Protein AF-A0A4U6C172-F1 (afdb_monomer_lite)

Secondary structure (DSSP, 8-state):
-HHHHHHHHHHHHHHHHHHHHHHHHHHHHHSTTTTSTTSHHHHHHSTTSHHHHHHHHHHHT-HHHHHHHHHHHHHSTTSHHHHHHTT--SSHHHHHHHHHHHHHHHHSTTTSHHHHHHS--S-S--

pLDDT: mean 78.16, std 17.22, range [37.31, 95.69]

Foldseek 3Di:
DVVVQLVVLLVVLVVLVVVLVVVVVVLCVVANQQLPLLELSVLPRHCLHLSNLCSVCSNVVNNVRSVVSNVCQDPNCSHNVNSVVVVRYRNCVVVCCVVVVVVCCQPPPDHHPVNVVPVDPDDDPD

Structure (mmCIF, N/CA/C/O backbone):
data_AF-A0A4U6C172-F1
#
_entry.id   AF-A0A4U6C172-F1
#
loop_
_atom_site.group_PDB
_atom_site.id
_atom_site.type_symbol
_atom_site.label_atom_id
_atom_site.label_alt_id
_atom_site.label_comp_id
_atom_site.label_asym_id
_atom_site.label_entity_id
_atom_site.label_seq_id
_atom_site.pdbx_PDB_ins_code
_atom_site.Cartn_x
_atom_site.Cartn_y
_atom_site.Cartn_z
_atom_site.occupancy
_atom_site.B_iso_or_equiv
_atom_site.auth_seq_id
_atom_site.auth_comp_id
_atom_site.auth_asym_id
_atom_site.auth_atom_id
_atom_site.pdbx_PDB_model_num
ATOM 1 N N . MET A 1 1 ? -17.438 -1.413 26.236 1.00 54.72 1 MET A N 1
ATOM 2 C CA . MET A 1 1 ? -16.065 -1.917 25.997 1.00 54.72 1 MET A CA 1
ATOM 3 C C . MET A 1 1 ? -15.578 -1.748 24.553 1.00 54.72 1 MET A C 1
ATOM 5 O O . MET A 1 1 ? -14.382 -1.848 24.342 1.00 54.72 1 MET A O 1
ATOM 9 N N . LEU A 1 2 ? -16.439 -1.411 23.581 1.00 61.12 2 LEU A N 1
ATOM 10 C CA . LEU A 1 2 ? -16.032 -1.243 22.175 1.00 61.12 2 LEU A CA 1
ATOM 11 C C . LEU A 1 2 ? -15.198 0.026 21.904 1.00 61.12 2 LEU A C 1
ATOM 13 O O . LEU A 1 2 ? -14.254 -0.038 21.132 1.00 61.12 2 LEU A O 1
ATOM 17 N N . GLY A 1 3 ? -15.453 1.139 22.604 1.00 66.56 3 GLY A N 1
ATOM 18 C CA . GLY A 1 3 ? -14.707 2.392 22.387 1.00 66.56 3 GLY A CA 1
ATOM 19 C C . GLY A 1 3 ? -13.215 2.338 22.753 1.00 66.56 3 GLY A C 1
ATOM 20 O O . GLY A 1 3 ? -12.417 3.052 22.159 1.00 66.56 3 GLY A O 1
ATOM 21 N N . GLY A 1 4 ? -12.820 1.463 23.687 1.00 75.75 4 GLY A N 1
ATOM 22 C CA . GLY A 1 4 ? -11.404 1.257 24.023 1.00 75.75 4 GLY A CA 1
ATOM 23 C C . GLY A 1 4 ? -10.648 0.481 22.942 1.00 75.75 4 GLY A C 1
ATOM 24 O O . GLY A 1 4 ? -9.484 0.766 22.685 1.00 75.75 4 GLY A O 1
ATOM 25 N N . LEU A 1 5 ? -11.327 -0.455 22.271 1.00 76.31 5 LEU A N 1
ATOM 26 C CA . LEU A 1 5 ? -10.751 -1.211 21.162 1.00 76.31 5 LEU A CA 1
ATOM 27 C C . LEU A 1 5 ? -10.601 -0.328 19.919 1.00 76.31 5 LEU A C 1
ATOM 29 O O . LEU A 1 5 ? -9.533 -0.315 19.326 1.00 76.31 5 LEU A O 1
ATOM 33 N N . THR A 1 6 ? -11.610 0.476 19.574 1.00 75.56 6 THR A N 1
ATOM 34 C CA . THR A 1 6 ? -11.518 1.422 18.447 1.00 75.56 6 THR A CA 1
ATOM 35 C C . THR A 1 6 ? -10.401 2.451 18.656 1.00 75.56 6 THR A C 1
ATOM 37 O O . THR A 1 6 ? -9.650 2.738 17.730 1.00 75.56 6 THR A O 1
ATOM 40 N N . GLY A 1 7 ? -10.229 2.953 19.886 1.00 78.50 7 GLY A N 1
ATOM 41 C CA . GLY A 1 7 ? -9.119 3.851 20.223 1.00 78.50 7 GLY A CA 1
ATOM 42 C C . GLY A 1 7 ? -7.742 3.185 20.124 1.00 78.50 7 GLY A C 1
ATOM 43 O O . GLY A 1 7 ? -6.796 3.807 19.648 1.00 78.50 7 GLY A O 1
ATOM 44 N N . LEU A 1 8 ? -7.628 1.913 20.523 1.00 83.69 8 LEU A N 1
ATOM 45 C CA . LEU A 1 8 ? -6.389 1.146 20.377 1.00 83.69 8 LEU A CA 1
ATOM 46 C C . LEU A 1 8 ? -6.047 0.894 18.901 1.00 83.69 8 LEU A C 1
ATOM 48 O O . LEU A 1 8 ? -4.901 1.098 18.513 1.00 83.69 8 LEU A O 1
ATOM 52 N N . LEU A 1 9 ? -7.023 0.489 18.082 1.00 84.69 9 LEU A N 1
ATOM 53 C CA . LEU A 1 9 ? -6.812 0.223 16.654 1.00 84.69 9 LEU A CA 1
ATOM 54 C C . LEU A 1 9 ? -6.436 1.497 15.891 1.00 84.69 9 LEU A C 1
ATOM 56 O O . LEU A 1 9 ? -5.494 1.461 15.109 1.00 84.69 9 LEU A O 1
ATOM 60 N N . GLY A 1 10 ? -7.072 2.634 16.191 1.00 82.81 10 GLY A N 1
ATOM 61 C CA . GLY A 1 10 ? -6.672 3.926 15.624 1.00 82.81 10 GLY A CA 1
ATOM 62 C C . GLY A 1 10 ? -5.261 4.356 16.047 1.00 82.81 10 GLY A C 1
ATOM 63 O O . GLY A 1 10 ? -4.497 4.868 15.234 1.00 82.81 10 GLY A O 1
ATOM 64 N N . GLY A 1 11 ? -4.874 4.094 17.302 1.00 86.00 11 GLY A N 1
ATOM 65 C CA . GLY A 1 11 ? -3.514 4.360 17.783 1.00 86.00 11 GLY A CA 1
ATOM 66 C C . GLY A 1 11 ? -2.452 3.504 17.083 1.00 86.00 11 GLY A C 1
ATOM 67 O O . GLY A 1 11 ? -1.412 4.021 16.682 1.00 86.00 11 GLY A O 1
ATOM 68 N N . VAL A 1 12 ? -2.723 2.208 16.898 1.00 88.19 12 VAL A N 1
ATOM 69 C CA . VAL A 1 12 ? -1.839 1.302 16.144 1.00 88.19 12 VAL A CA 1
ATOM 70 C C . VAL A 1 12 ? -1.789 1.700 14.667 1.00 88.19 12 VAL A C 1
ATOM 72 O O . VAL A 1 12 ? -0.697 1.760 14.108 1.00 88.19 12 VAL A O 1
ATOM 75 N N . GLY A 1 13 ? -2.933 2.036 14.064 1.00 88.56 13 GLY A N 1
ATOM 76 C CA . GLY A 1 13 ? -3.028 2.523 12.687 1.00 88.56 13 GLY A CA 1
ATOM 77 C C . GLY A 1 13 ? -2.135 3.735 12.437 1.00 88.56 13 GLY A C 1
ATOM 78 O O . GLY A 1 13 ? -1.285 3.690 11.555 1.00 88.56 13 GLY A O 1
ATOM 79 N N . SER A 1 14 ? -2.193 4.741 13.315 1.00 87.88 14 SER A N 1
ATOM 80 C CA . SER A 1 14 ? -1.356 5.942 13.198 1.00 87.88 14 SER A CA 1
ATOM 81 C C . SER A 1 14 ? 0.150 5.652 13.281 1.00 87.88 14 SER A C 1
ATOM 83 O O . SER A 1 14 ? 0.931 6.252 12.540 1.00 87.88 14 SER A O 1
ATOM 85 N N . ILE A 1 15 ? 0.576 4.723 14.148 1.00 91.38 15 ILE A N 1
ATOM 86 C CA . ILE A 1 15 ? 1.988 4.309 14.237 1.00 91.38 15 ILE A CA 1
ATOM 87 C C . ILE A 1 15 ? 2.417 3.604 12.949 1.00 91.38 15 ILE A C 1
ATOM 89 O O . ILE A 1 15 ? 3.485 3.900 12.409 1.00 91.38 15 ILE A O 1
ATOM 93 N N . LEU A 1 16 ? 1.590 2.680 12.455 1.00 92.56 16 LEU A N 1
ATOM 94 C CA . LEU A 1 16 ? 1.865 1.959 11.217 1.00 92.56 16 LEU A CA 1
ATOM 95 C C . LEU A 1 16 ? 1.893 2.907 10.015 1.00 92.56 16 LEU A C 1
ATOM 97 O O . LEU A 1 16 ? 2.775 2.764 9.174 1.00 92.56 16 LEU A O 1
ATOM 101 N N . ARG A 1 17 ? 1.009 3.911 9.974 1.00 93.69 17 ARG A N 1
ATOM 102 C CA . ARG A 1 17 ? 1.000 4.947 8.937 1.00 93.69 17 ARG A CA 1
ATOM 103 C C . ARG A 1 17 ? 2.308 5.723 8.914 1.00 93.69 17 ARG A C 1
ATOM 105 O O . ARG A 1 17 ? 2.947 5.795 7.874 1.00 93.69 17 ARG A O 1
ATOM 112 N N . GLY A 1 18 ? 2.770 6.197 10.071 1.00 92.19 18 GLY A N 1
ATOM 113 C CA . GLY A 1 18 ? 4.053 6.898 10.161 1.00 92.19 18 GLY A CA 1
ATOM 114 C C . GLY A 1 18 ? 5.246 6.038 9.725 1.00 92.19 18 GLY A C 1
ATOM 115 O O . GLY A 1 18 ? 6.167 6.539 9.081 1.00 92.19 18 GLY A O 1
ATOM 116 N N . ALA A 1 19 ? 5.231 4.737 10.035 1.00 91.44 19 ALA A N 1
ATOM 117 C CA . ALA A 1 19 ? 6.248 3.808 9.548 1.00 91.44 19 ALA A CA 1
ATOM 118 C C . ALA A 1 19 ? 6.160 3.600 8.026 1.00 91.44 19 ALA A C 1
ATOM 120 O O . ALA A 1 19 ? 7.194 3.615 7.359 1.00 91.44 19 ALA A O 1
ATOM 121 N N . ASN A 1 20 ? 4.950 3.453 7.475 1.00 93.25 20 ASN A N 1
ATOM 122 C CA . ASN A 1 20 ? 4.729 3.308 6.036 1.00 93.25 20 ASN A CA 1
ATOM 123 C C . ASN A 1 20 ? 5.189 4.557 5.272 1.00 93.25 20 ASN A C 1
ATOM 125 O O . ASN A 1 20 ? 5.908 4.442 4.284 1.00 93.25 20 ASN A O 1
ATOM 129 N N . ASP A 1 21 ? 4.866 5.751 5.767 1.00 93.50 21 ASP A N 1
ATOM 130 C CA . ASP A 1 21 ? 5.301 7.022 5.181 1.00 93.50 21 ASP A CA 1
ATOM 131 C C . ASP A 1 21 ? 6.833 7.147 5.183 1.00 93.50 21 ASP A C 1
ATOM 133 O O . ASP A 1 21 ? 7.433 7.579 4.197 1.00 93.50 21 ASP A O 1
ATOM 137 N N . ALA A 1 22 ? 7.493 6.719 6.266 1.00 93.25 22 ALA A N 1
ATOM 138 C CA . ALA A 1 22 ? 8.952 6.710 6.347 1.00 93.25 22 ALA A CA 1
ATOM 139 C C . ALA A 1 22 ? 9.582 5.724 5.350 1.00 93.25 22 ALA A C 1
ATOM 141 O O . ALA A 1 22 ? 10.568 6.062 4.694 1.00 93.25 22 ALA A O 1
ATOM 142 N N . VAL A 1 23 ? 9.014 4.521 5.217 1.00 92.81 23 VAL A N 1
ATOM 143 C CA . VAL A 1 23 ? 9.482 3.514 4.253 1.00 92.81 23 VAL A CA 1
ATOM 144 C C . VAL A 1 23 ? 9.292 4.007 2.818 1.00 92.81 23 VAL A C 1
ATOM 146 O O . VAL A 1 23 ? 10.238 3.919 2.039 1.00 92.81 23 VAL A O 1
ATOM 149 N N . ASN A 1 24 ? 8.141 4.600 2.489 1.00 92.44 24 ASN A N 1
ATOM 150 C CA . ASN A 1 24 ? 7.902 5.232 1.188 1.00 92.44 24 ASN A CA 1
ATOM 151 C C . ASN A 1 24 ? 8.905 6.351 0.902 1.00 92.44 24 ASN A C 1
ATOM 153 O O . ASN A 1 24 ? 9.485 6.401 -0.179 1.00 92.44 24 ASN A O 1
ATOM 157 N N . GLY A 1 25 ? 9.170 7.212 1.888 1.00 90.38 25 GLY A N 1
ATOM 158 C CA . GLY A 1 25 ? 10.161 8.276 1.751 1.00 90.38 25 GLY A CA 1
ATOM 159 C C . GLY A 1 25 ? 11.571 7.747 1.474 1.00 90.38 25 GLY A C 1
ATOM 160 O O . GLY A 1 25 ? 12.290 8.313 0.653 1.00 90.38 25 GLY A O 1
ATOM 161 N N . VAL A 1 26 ? 11.970 6.644 2.118 1.00 90.88 26 VAL A N 1
ATOM 162 C CA . VAL A 1 26 ? 13.259 5.984 1.845 1.00 90.88 26 VAL A CA 1
ATOM 163 C C . VAL A 1 26 ? 13.268 5.329 0.463 1.00 90.88 26 VAL A C 1
ATOM 165 O O . VAL A 1 26 ? 14.260 5.464 -0.251 1.00 90.88 26 VAL A O 1
ATOM 168 N N . ALA A 1 27 ? 12.188 4.646 0.076 1.00 87.44 27 ALA A N 1
ATOM 169 C CA . ALA A 1 27 ? 12.067 4.017 -1.236 1.00 87.44 27 ALA A CA 1
ATOM 170 C C . ALA A 1 27 ? 12.208 5.054 -2.359 1.00 87.44 27 ALA A C 1
ATOM 172 O O . ALA A 1 27 ? 13.055 4.884 -3.232 1.00 87.44 27 ALA A O 1
ATOM 173 N N . GLU A 1 28 ? 11.497 6.178 -2.263 1.00 86.75 28 GLU A N 1
ATOM 174 C CA . GLU A 1 28 ? 11.615 7.285 -3.218 1.00 86.75 28 GLU A CA 1
ATOM 175 C C . GLU A 1 28 ? 12.994 7.952 -3.218 1.00 86.75 28 GLU A C 1
ATOM 177 O O . GLU A 1 28 ? 13.510 8.326 -4.270 1.00 86.75 28 GLU A O 1
ATOM 182 N N . ALA A 1 29 ? 13.639 8.075 -2.055 1.00 86.50 29 ALA A N 1
ATOM 183 C CA . ALA A 1 29 ? 14.987 8.636 -1.980 1.00 86.50 29 ALA A CA 1
ATOM 184 C C . ALA A 1 29 ? 16.045 7.741 -2.653 1.00 86.50 29 ALA A C 1
ATOM 186 O O . ALA A 1 29 ? 17.036 8.254 -3.176 1.00 86.50 29 ALA A O 1
ATOM 187 N N . LEU A 1 30 ? 15.863 6.417 -2.620 1.00 84.25 30 LEU A N 1
ATOM 188 C CA . LEU A 1 30 ? 16.783 5.445 -3.221 1.00 84.25 30 LEU A CA 1
ATOM 189 C C . LEU A 1 30 ? 16.465 5.159 -4.693 1.00 84.25 30 LEU A C 1
ATOM 191 O O . LEU A 1 30 ? 17.378 4.930 -5.486 1.00 84.25 30 LEU A O 1
ATOM 195 N N . SER A 1 31 ? 15.183 5.149 -5.039 1.00 84.19 31 SER A N 1
ATOM 196 C CA . SER A 1 31 ? 14.655 4.844 -6.362 1.00 84.19 31 SER A CA 1
ATOM 197 C C . SER A 1 31 ? 13.476 5.774 -6.660 1.00 84.19 31 SER A C 1
ATOM 199 O O . SER A 1 31 ? 12.332 5.449 -6.325 1.00 84.19 31 SER A O 1
ATOM 201 N N . PRO A 1 32 ? 13.742 6.948 -7.257 1.00 86.00 32 PRO A N 1
ATOM 202 C CA . PRO A 1 32 ? 12.688 7.886 -7.613 1.00 86.00 32 PRO A CA 1
ATOM 203 C C . PRO A 1 32 ? 11.662 7.253 -8.564 1.00 86.00 32 PRO A C 1
ATOM 205 O O . PRO A 1 32 ? 12.035 6.728 -9.613 1.00 86.00 32 PRO A O 1
ATOM 208 N N . GLY A 1 33 ? 10.380 7.324 -8.210 1.00 85.00 33 GLY A N 1
ATOM 209 C CA . GLY A 1 33 ? 9.258 6.707 -8.919 1.00 85.00 33 GLY A CA 1
ATOM 210 C C . GLY A 1 33 ? 8.925 5.280 -8.471 1.00 85.00 33 GLY A C 1
ATOM 211 O O . GLY A 1 33 ? 7.991 4.687 -9.002 1.00 85.00 33 GLY A O 1
ATOM 212 N N . SER A 1 34 ? 9.654 4.712 -7.505 1.00 87.69 34 SER A N 1
ATOM 213 C CA . SER A 1 34 ? 9.410 3.351 -6.998 1.00 87.69 34 SER A CA 1
ATOM 214 C C . SER A 1 34 ? 8.123 3.175 -6.213 1.00 87.69 34 SER A C 1
ATOM 216 O O . SER A 1 34 ? 7.674 2.049 -6.054 1.00 87.69 34 SER A O 1
ATOM 218 N N . THR A 1 35 ? 7.516 4.247 -5.718 1.00 91.00 35 THR A N 1
ATOM 219 C CA . THR A 1 35 ? 6.242 4.166 -4.990 1.00 91.00 35 THR A CA 1
ATOM 220 C C . THR A 1 35 ? 5.032 4.412 -5.893 1.00 91.00 35 THR A C 1
ATOM 222 O O . THR A 1 35 ? 3.902 4.436 -5.409 1.00 91.00 35 THR A O 1
ATOM 225 N N . ASP A 1 36 ? 5.246 4.555 -7.207 1.00 88.94 36 ASP A N 1
ATOM 226 C CA . ASP A 1 36 ? 4.178 4.705 -8.195 1.00 88.94 36 ASP A CA 1
ATOM 227 C C . ASP A 1 36 ? 3.342 3.422 -8.328 1.00 88.94 36 ASP A C 1
ATOM 229 O O . ASP A 1 36 ? 3.880 2.313 -8.355 1.00 88.94 36 ASP A O 1
ATOM 233 N N . GLY A 1 37 ? 2.021 3.569 -8.463 1.00 86.06 37 GLY A N 1
ATOM 234 C CA . GLY A 1 37 ? 1.077 2.447 -8.536 1.00 86.06 37 GLY A CA 1
ATOM 235 C C . GLY A 1 37 ? 1.268 1.509 -9.739 1.00 86.06 37 GLY A C 1
ATOM 236 O O . GLY A 1 37 ? 0.679 0.431 -9.766 1.00 86.06 37 GLY A O 1
ATOM 237 N N . HIS A 1 38 ? 2.094 1.882 -10.720 1.00 86.12 38 HIS A N 1
ATOM 238 C CA . HIS A 1 38 ? 2.494 1.036 -11.848 1.00 86.12 38 HIS A CA 1
ATOM 239 C C . HIS A 1 38 ? 3.814 0.286 -11.620 1.00 86.12 38 HIS A C 1
ATOM 241 O O . HIS A 1 38 ? 4.405 -0.235 -12.570 1.00 86.12 38 HIS A O 1
ATOM 247 N N . THR A 1 39 ? 4.283 0.225 -10.373 1.00 88.94 39 THR A N 1
ATOM 248 C CA . THR A 1 39 ? 5.484 -0.511 -9.971 1.00 88.94 39 THR A CA 1
ATOM 249 C C . THR A 1 39 ? 5.158 -1.523 -8.877 1.00 88.94 39 THR A C 1
ATOM 251 O O . THR A 1 39 ? 4.280 -1.298 -8.045 1.00 88.94 39 THR A O 1
ATOM 254 N N . ALA A 1 40 ? 5.898 -2.633 -8.830 1.00 89.31 40 ALA A N 1
ATOM 255 C CA . ALA A 1 40 ? 5.694 -3.658 -7.809 1.00 89.31 40 ALA A CA 1
ATOM 256 C C . ALA A 1 40 ? 5.946 -3.131 -6.382 1.00 89.31 40 ALA A C 1
ATOM 258 O O . ALA A 1 40 ? 5.249 -3.529 -5.449 1.00 89.31 40 ALA A O 1
ATOM 259 N N . ILE A 1 41 ? 6.915 -2.224 -6.203 1.00 89.62 41 ILE A N 1
ATOM 260 C CA . ILE A 1 41 ? 7.133 -1.540 -4.919 1.00 89.62 41 ILE A CA 1
ATOM 261 C C . ILE A 1 41 ? 5.925 -0.656 -4.572 1.00 89.62 41 ILE A C 1
ATOM 263 O O . ILE A 1 41 ? 5.420 -0.747 -3.452 1.00 89.62 41 ILE A O 1
ATOM 267 N N . GLY A 1 42 ? 5.406 0.131 -5.516 1.00 90.94 42 GLY A N 1
ATOM 268 C CA . GLY A 1 42 ? 4.219 0.954 -5.296 1.00 90.94 42 GLY A CA 1
ATOM 269 C C . GLY A 1 42 ? 2.973 0.145 -4.942 1.00 90.94 42 GLY A C 1
ATOM 270 O O . GLY A 1 42 ? 2.284 0.508 -3.994 1.00 90.94 42 GLY A O 1
ATOM 271 N N . ASN A 1 43 ? 2.738 -1.011 -5.576 1.00 93.12 43 ASN A N 1
ATOM 272 C CA . ASN A 1 43 ? 1.635 -1.902 -5.179 1.00 93.12 43 ASN A CA 1
ATOM 273 C C . ASN A 1 43 ? 1.801 -2.487 -3.768 1.00 93.12 43 ASN A C 1
ATOM 275 O O . ASN A 1 43 ? 0.830 -2.946 -3.175 1.00 93.12 43 ASN A O 1
ATOM 279 N N . LEU A 1 44 ? 3.022 -2.526 -3.230 1.00 92.25 44 LEU A N 1
ATOM 280 C CA . LEU A 1 44 ?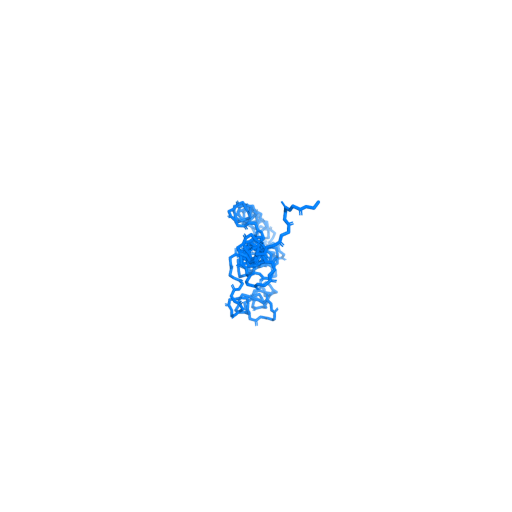 3.282 -3.108 -1.916 1.00 92.25 44 LEU A CA 1
ATOM 281 C C . LEU A 1 44 ? 3.200 -2.068 -0.793 1.00 92.25 44 LEU A C 1
ATOM 283 O O . LEU A 1 44 ? 2.593 -2.324 0.251 1.00 92.25 44 LEU A O 1
ATOM 287 N N . ILE A 1 45 ? 3.853 -0.923 -0.988 1.00 92.31 45 ILE A N 1
ATOM 288 C CA . ILE A 1 45 ? 4.060 0.081 0.065 1.00 92.31 45 ILE A CA 1
ATOM 289 C C . ILE A 1 45 ? 3.548 1.472 -0.306 1.00 92.31 45 ILE A C 1
ATOM 291 O O . ILE A 1 45 ? 3.334 2.269 0.605 1.00 92.31 45 ILE A O 1
ATOM 295 N N . GLY A 1 46 ? 3.324 1.748 -1.594 1.00 89.94 46 GLY A N 1
ATOM 296 C CA . GLY A 1 46 ? 2.872 3.045 -2.093 1.00 89.94 46 GLY A CA 1
ATOM 297 C C . GLY A 1 46 ? 1.471 3.429 -1.617 1.00 89.94 46 GLY A C 1
ATOM 298 O O . GLY A 1 46 ? 0.799 2.699 -0.886 1.00 89.94 46 GLY A O 1
ATOM 299 N N . GLY A 1 47 ? 1.018 4.615 -2.026 1.00 86.56 47 GLY A N 1
ATOM 300 C CA . GLY A 1 47 ? -0.345 5.061 -1.730 1.00 86.56 47 GLY A CA 1
ATOM 301 C C . GLY A 1 47 ? -1.366 4.170 -2.438 1.00 86.56 47 GLY A C 1
ATOM 302 O O . GLY A 1 47 ? -1.286 4.025 -3.658 1.00 86.56 47 GLY A O 1
ATOM 303 N N . LYS A 1 48 ? -2.328 3.616 -1.685 1.00 87.50 48 LYS A N 1
ATOM 304 C CA . LYS A 1 48 ? -3.221 2.527 -2.130 1.00 87.50 48 LYS A CA 1
ATOM 305 C C . LYS A 1 48 ? -2.478 1.269 -2.591 1.00 87.50 48 LYS A C 1
ATOM 307 O O . LYS A 1 48 ? -2.865 0.653 -3.573 1.00 87.50 48 LYS A O 1
ATOM 312 N N . GLY A 1 49 ? -1.333 0.992 -1.976 1.00 91.31 49 GLY A N 1
ATOM 313 C CA . GLY A 1 49 ? -0.716 -0.323 -2.030 1.00 91.31 49 GLY A CA 1
ATOM 314 C C . GLY A 1 49 ? -1.139 -1.160 -0.825 1.00 91.31 49 GLY A C 1
ATOM 315 O O . GLY A 1 49 ? -1.692 -0.648 0.153 1.00 91.31 49 GLY A O 1
ATOM 316 N N . LEU A 1 50 ? -0.740 -2.431 -0.832 1.00 95.25 50 LEU A N 1
ATOM 317 C CA . LEU A 1 50 ? -1.125 -3.440 0.157 1.00 95.25 50 LEU A CA 1
ATOM 318 C C . LEU A 1 50 ? -0.998 -2.953 1.605 1.00 95.25 50 LEU A C 1
ATOM 320 O O . LEU A 1 50 ? -1.875 -3.186 2.439 1.00 95.25 50 LEU A O 1
ATOM 324 N N . THR A 1 51 ? 0.116 -2.297 1.931 1.00 94.44 51 THR A N 1
ATOM 325 C CA . THR A 1 51 ? 0.371 -1.822 3.297 1.00 94.44 51 THR A CA 1
ATOM 326 C C . THR A 1 51 ? -0.549 -0.658 3.671 1.00 94.44 51 THR A C 1
ATOM 328 O O . THR A 1 51 ? -1.052 -0.616 4.796 1.00 94.44 51 THR A O 1
ATOM 331 N N . ASP A 1 52 ? -0.808 0.260 2.739 1.00 94.62 52 ASP A N 1
ATOM 332 C CA . ASP A 1 52 ? -1.701 1.400 2.951 1.00 94.62 52 ASP A CA 1
ATOM 333 C C . ASP A 1 52 ? -3.155 0.949 3.143 1.00 94.62 52 ASP A C 1
ATOM 335 O O . ASP A 1 52 ? -3.838 1.440 4.046 1.00 94.62 52 ASP A O 1
ATOM 339 N N . ASP A 1 53 ? -3.600 -0.044 2.376 1.00 94.62 53 ASP A N 1
ATOM 340 C CA . ASP A 1 53 ? -4.952 -0.594 2.469 1.00 94.62 53 ASP A CA 1
ATOM 341 C C . ASP A 1 53 ? -5.184 -1.324 3.793 1.00 94.62 53 ASP A C 1
ATOM 343 O O . ASP A 1 53 ? -6.193 -1.096 4.466 1.00 94.62 53 ASP A O 1
ATOM 347 N N . LEU A 1 54 ? -4.217 -2.130 4.248 1.00 93.75 54 LEU A N 1
ATOM 348 C CA . LEU A 1 54 ? -4.289 -2.783 5.560 1.00 93.75 54 LEU A CA 1
ATOM 349 C C . LEU A 1 54 ? -4.356 -1.774 6.711 1.00 93.75 54 LEU A C 1
ATOM 351 O O . LEU A 1 54 ? -5.137 -1.963 7.648 1.00 93.75 54 LEU A O 1
ATOM 355 N N . ILE A 1 55 ? -3.554 -0.707 6.655 1.00 93.44 55 ILE A N 1
ATOM 356 C CA . ILE A 1 55 ? -3.572 0.341 7.682 1.00 93.44 55 ILE A CA 1
ATOM 357 C C . ILE A 1 55 ? -4.910 1.091 7.639 1.00 93.44 55 ILE A C 1
ATOM 359 O O . ILE A 1 55 ? -5.525 1.296 8.685 1.00 93.44 55 ILE A O 1
ATOM 363 N N . THR A 1 56 ? -5.419 1.409 6.448 1.00 92.75 56 THR A N 1
ATOM 364 C CA . THR A 1 56 ? -6.720 2.073 6.273 1.00 92.75 56 THR A CA 1
ATOM 365 C C . THR A 1 56 ? -7.875 1.203 6.777 1.00 92.75 56 THR A C 1
ATOM 367 O O . THR A 1 56 ? -8.784 1.701 7.448 1.00 92.75 56 THR A O 1
ATOM 370 N N . GLY A 1 57 ? -7.835 -0.111 6.542 1.00 91.88 57 GLY A N 1
ATOM 371 C CA . GLY A 1 57 ? -8.794 -1.069 7.102 1.00 91.88 57 GLY A CA 1
ATOM 372 C C . GLY A 1 57 ? -8.748 -1.141 8.622 1.00 91.88 57 GLY A C 1
ATOM 373 O O . GLY A 1 57 ? -9.785 -1.210 9.280 1.00 91.88 57 GLY A O 1
ATOM 374 N N . LEU A 1 58 ? -7.548 -1.082 9.202 1.00 91.00 58 LEU A N 1
ATOM 375 C CA . LEU A 1 58 ? -7.368 -1.060 10.651 1.00 91.00 58 LEU A CA 1
ATOM 376 C C . LEU A 1 58 ? -7.940 0.220 11.278 1.00 91.00 58 LEU A C 1
ATOM 378 O O . LEU A 1 58 ? -8.629 0.150 12.297 1.00 91.00 58 LEU A O 1
ATOM 382 N N . GLU A 1 59 ? -7.673 1.375 10.665 1.00 89.69 59 GLU A N 1
ATOM 383 C CA . GLU A 1 59 ? -8.132 2.690 11.129 1.00 89.69 59 GLU A CA 1
ATOM 384 C C . GLU A 1 59 ? -9.648 2.866 10.982 1.00 89.69 59 GLU A C 1
ATOM 386 O O . GLU A 1 59 ? -10.303 3.415 11.870 1.00 89.69 59 GLU A O 1
ATOM 391 N N . SER A 1 60 ? -10.217 2.369 9.881 1.00 89.19 60 SER A N 1
ATOM 392 C CA . SER A 1 60 ? -11.658 2.420 9.608 1.00 89.19 60 SER A CA 1
ATOM 393 C C . SER A 1 60 ? -12.456 1.326 10.325 1.00 89.19 60 SER A C 1
ATOM 395 O O . SER A 1 60 ? -13.675 1.439 10.463 1.00 89.19 60 SER A O 1
ATOM 397 N N . GLY A 1 61 ? -11.783 0.275 10.801 1.00 88.69 61 GLY A N 1
ATOM 398 C CA . GLY A 1 61 ? -12.416 -0.920 11.353 1.00 88.69 61 GLY A CA 1
ATOM 399 C C . GLY A 1 61 ? -13.006 -1.861 10.294 1.00 88.69 61 GLY A C 1
ATOM 400 O O . GLY A 1 61 ? -13.691 -2.814 10.669 1.00 88.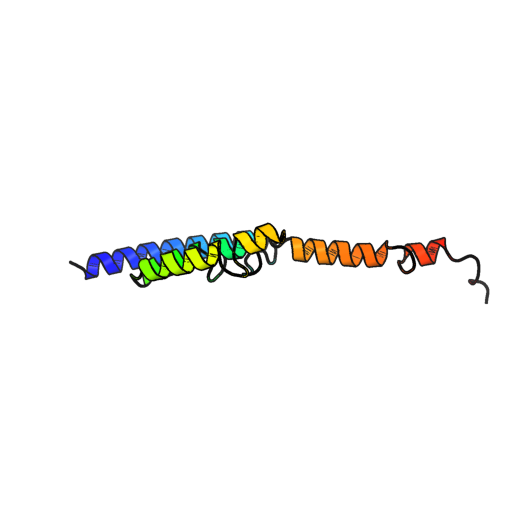69 61 GLY A O 1
ATOM 401 N N . ASP A 1 62 ? -12.742 -1.629 9.004 1.00 91.38 62 ASP A N 1
ATOM 402 C CA . ASP A 1 62 ? -13.150 -2.496 7.896 1.00 91.38 62 ASP A CA 1
ATOM 403 C C . ASP A 1 62 ? -11.981 -3.343 7.368 1.00 91.38 62 ASP A C 1
ATOM 405 O O . ASP A 1 62 ? -11.405 -3.109 6.306 1.00 91.38 62 ASP A O 1
ATOM 409 N N . LEU A 1 63 ? -11.641 -4.389 8.121 1.00 89.94 63 LEU A N 1
ATOM 410 C CA . LEU A 1 63 ? -10.618 -5.352 7.706 1.00 89.94 63 LEU A CA 1
ATOM 411 C C . LEU A 1 63 ? -11.051 -6.200 6.501 1.00 89.94 63 LEU A C 1
ATOM 413 O O . LEU A 1 63 ? -10.199 -6.750 5.811 1.00 89.94 63 LEU A O 1
ATOM 417 N N . THR A 1 64 ? -12.357 -6.344 6.250 1.00 94.12 64 THR A N 1
ATOM 418 C CA . THR A 1 64 ? -12.836 -7.154 5.118 1.00 94.12 64 THR A CA 1
ATOM 419 C C . THR A 1 64 ? -12.673 -6.390 3.809 1.00 94.12 64 THR A C 1
ATOM 421 O O . THR A 1 64 ? -12.214 -6.978 2.831 1.00 94.12 64 THR A O 1
ATOM 424 N N . GLY A 1 65 ? -12.995 -5.091 3.811 1.00 93.94 65 GLY A N 1
ATOM 425 C CA . GLY A 1 65 ? -12.681 -4.167 2.723 1.00 93.94 65 GLY A CA 1
ATOM 426 C C . GLY A 1 65 ? -11.186 -4.153 2.431 1.00 93.94 65 GLY A C 1
ATOM 427 O O . GLY A 1 65 ? -10.791 -4.493 1.325 1.00 93.94 65 GLY A O 1
ATOM 428 N N . ALA A 1 66 ? -10.351 -3.952 3.454 1.00 93.88 66 ALA A N 1
ATOM 429 C CA . ALA A 1 66 ? -8.902 -3.945 3.260 1.00 93.88 66 ALA A CA 1
ATOM 430 C C . ALA A 1 66 ? -8.338 -5.256 2.698 1.00 93.88 66 ALA A C 1
ATOM 432 O O . ALA A 1 66 ? -7.478 -5.225 1.832 1.00 93.88 66 ALA A O 1
ATOM 433 N N . VAL A 1 67 ? -8.817 -6.428 3.134 1.00 94.69 67 VAL A N 1
ATOM 434 C CA . VAL A 1 67 ? -8.362 -7.707 2.550 1.00 94.69 67 VAL A CA 1
ATOM 435 C C . VAL A 1 67 ? -8.755 -7.829 1.076 1.00 94.69 67 VAL A C 1
ATOM 437 O O . VAL A 1 67 ? -8.014 -8.427 0.296 1.00 94.69 67 VAL A O 1
ATOM 440 N N . ARG A 1 68 ? -9.913 -7.286 0.690 1.00 95.69 68 ARG A N 1
ATOM 441 C CA . ARG A 1 68 ? -10.322 -7.232 -0.713 1.00 95.69 68 ARG A CA 1
ATOM 442 C C . ARG A 1 68 ? -9.419 -6.291 -1.508 1.00 95.69 68 ARG A C 1
ATOM 444 O O . ARG A 1 68 ? -8.963 -6.701 -2.568 1.00 95.69 68 ARG A O 1
ATOM 451 N N . ASP A 1 69 ? -9.156 -5.095 -0.998 1.00 95.06 69 ASP A N 1
ATOM 452 C CA . ASP A 1 69 ? -8.330 -4.104 -1.695 1.00 95.06 69 ASP A CA 1
ATOM 453 C C . ASP A 1 69 ? -6.887 -4.630 -1.861 1.00 95.06 69 ASP A C 1
ATOM 455 O O . ASP A 1 69 ? -6.369 -4.686 -2.972 1.00 95.06 69 ASP A O 1
ATOM 459 N N . VAL A 1 70 ? -6.333 -5.264 -0.818 1.00 94.81 70 VAL A N 1
ATOM 460 C CA . VAL A 1 70 ? -5.064 -6.016 -0.881 1.00 94.81 70 VAL A CA 1
ATOM 461 C C . VAL A 1 70 ? -5.071 -7.099 -1.959 1.00 94.81 70 VAL A C 1
ATOM 463 O O . VAL A 1 70 ? -4.056 -7.347 -2.610 1.00 94.81 70 VAL A O 1
ATOM 466 N N . TYR A 1 71 ? -6.185 -7.810 -2.129 1.00 95.25 71 TYR A N 1
ATOM 467 C CA . TYR A 1 71 ? -6.280 -8.817 -3.178 1.00 95.25 71 TYR A CA 1
ATOM 468 C C . TYR A 1 71 ? -6.217 -8.164 -4.563 1.00 95.25 71 TYR A C 1
ATOM 470 O O . TYR A 1 71 ? -5.470 -8.642 -5.421 1.00 95.25 71 TYR A O 1
ATOM 478 N N . ASP A 1 72 ? -6.929 -7.054 -4.761 1.00 93.38 72 ASP A N 1
ATOM 479 C CA . ASP A 1 72 ? -6.902 -6.281 -6.004 1.00 93.38 72 ASP A CA 1
ATOM 480 C C . ASP A 1 72 ? -5.483 -5.732 -6.289 1.00 93.38 72 ASP A C 1
ATOM 482 O O . ASP A 1 72 ? -5.000 -5.854 -7.418 1.00 93.38 72 ASP A O 1
ATOM 486 N N . ASP A 1 73 ? -4.748 -5.295 -5.264 1.00 92.69 73 ASP A N 1
ATOM 487 C CA . ASP A 1 73 ? -3.345 -4.854 -5.355 1.00 92.69 73 ASP A CA 1
ATOM 488 C C . ASP A 1 73 ? -2.344 -5.968 -5.674 1.00 92.69 73 ASP A C 1
ATOM 490 O O . ASP A 1 73 ? -1.249 -5.708 -6.185 1.00 92.69 73 ASP A O 1
ATOM 494 N N . ILE A 1 74 ? -2.698 -7.228 -5.407 1.00 94.06 74 ILE A N 1
ATOM 495 C CA . ILE A 1 74 ? -1.855 -8.377 -5.744 1.00 94.06 74 ILE A CA 1
ATOM 496 C C . ILE A 1 74 ? -2.173 -8.884 -7.150 1.00 94.06 74 ILE A C 1
ATOM 498 O O . ILE A 1 74 ? -1.249 -9.086 -7.943 1.00 94.06 74 ILE A O 1
ATOM 502 N N . VAL A 1 75 ? -3.450 -9.089 -7.493 1.00 94.62 75 VAL A N 1
ATOM 503 C CA . VAL A 1 75 ? -3.846 -9.840 -8.705 1.00 94.62 75 VAL A CA 1
ATOM 504 C C . VAL A 1 75 ? -4.565 -9.025 -9.786 1.00 94.62 75 VAL A C 1
ATOM 506 O O . VAL A 1 75 ? -4.790 -9.551 -10.878 1.00 94.62 75 VAL A O 1
ATOM 509 N N . GLY A 1 76 ? -4.963 -7.787 -9.501 1.00 89.06 76 GLY A N 1
ATOM 510 C CA . GLY A 1 76 ? -5.698 -6.935 -10.432 1.00 89.06 76 GLY A CA 1
ATOM 511 C C . GLY A 1 76 ? -4.894 -6.475 -11.664 1.00 89.06 76 GLY A C 1
ATOM 512 O O . GLY A 1 76 ? -3.695 -6.702 -11.802 1.00 89.06 76 GLY A O 1
ATOM 513 N N . PRO A 1 77 ? -5.535 -5.802 -12.629 1.00 83.75 77 PRO A N 1
ATOM 514 C CA . PRO A 1 77 ? -4.810 -5.128 -13.704 1.00 83.75 77 PRO A CA 1
ATOM 515 C C . PRO A 1 77 ? -3.920 -4.004 -13.146 1.00 83.75 77 PRO A C 1
ATOM 517 O O . PRO A 1 77 ? -4.410 -3.163 -12.398 1.00 83.75 77 PRO A O 1
ATOM 520 N N . GLY A 1 78 ? -2.636 -3.967 -13.521 1.00 84.38 78 GLY A N 1
ATOM 521 C CA . GLY A 1 78 ? -1.672 -2.993 -12.986 1.00 84.38 78 GLY A CA 1
ATOM 522 C C . GLY A 1 78 ? -1.249 -3.243 -11.531 1.00 84.38 78 GLY A C 1
ATOM 523 O O . GLY A 1 78 ? -0.681 -2.352 -10.906 1.00 84.38 78 GLY A O 1
ATOM 524 N N . SER A 1 79 ? -1.544 -4.433 -11.000 1.00 91.00 79 SER A N 1
ATOM 525 C CA . SER A 1 79 ? -1.200 -4.885 -9.650 1.00 91.00 79 SER A CA 1
ATOM 526 C C . SER A 1 79 ? 0.232 -5.429 -9.549 1.00 91.00 79 SER A C 1
ATOM 528 O O . SER A 1 79 ? 0.946 -5.538 -10.548 1.00 91.00 79 SER A O 1
ATOM 530 N N . LEU A 1 80 ? 0.624 -5.895 -8.358 1.00 91.94 80 LEU A N 1
ATOM 531 C CA . LEU A 1 80 ? 1.935 -6.489 -8.089 1.00 91.94 80 LEU A CA 1
ATOM 532 C C . LEU A 1 80 ? 2.333 -7.571 -9.109 1.00 91.94 80 LEU A C 1
ATOM 534 O O . LEU A 1 80 ? 3.413 -7.505 -9.693 1.00 91.94 80 LEU A O 1
ATOM 538 N N . ILE A 1 81 ? 1.484 -8.585 -9.323 1.00 91.62 81 ILE A N 1
ATOM 539 C CA . ILE A 1 81 ? 1.797 -9.695 -10.241 1.00 91.62 81 ILE A CA 1
ATOM 540 C C . ILE A 1 81 ? 1.885 -9.197 -11.684 1.00 91.62 81 ILE A C 1
ATOM 542 O O . ILE A 1 81 ? 2.770 -9.629 -12.424 1.00 91.62 81 ILE A O 1
ATOM 546 N N . HIS A 1 82 ? 0.988 -8.291 -12.074 1.00 90.62 82 HIS A N 1
ATOM 547 C CA . HIS A 1 82 ? 0.997 -7.681 -13.399 1.00 90.62 82 HIS A CA 1
ATOM 548 C C . HIS A 1 82 ? 2.314 -6.932 -13.634 1.00 90.62 82 HIS A C 1
ATOM 550 O O . HIS A 1 82 ? 3.026 -7.225 -14.591 1.00 90.62 82 HIS A O 1
ATOM 556 N N . ASN A 1 83 ? 2.680 -6.032 -12.722 1.00 88.19 83 ASN A N 1
ATOM 557 C CA . ASN A 1 83 ? 3.859 -5.185 -12.852 1.00 88.19 83 ASN A CA 1
ATOM 558 C C . ASN A 1 83 ? 5.154 -6.005 -12.791 1.00 88.19 83 ASN A C 1
ATOM 560 O O . ASN A 1 83 ? 6.061 -5.765 -13.584 1.00 88.19 83 ASN A O 1
ATOM 564 N N . LEU A 1 84 ? 5.226 -7.049 -11.956 1.00 87.38 84 LEU A N 1
ATOM 565 C CA . LEU A 1 84 ? 6.340 -8.006 -11.991 1.00 87.38 84 LEU A CA 1
ATOM 566 C C . LEU A 1 84 ? 6.430 -8.749 -13.332 1.00 87.38 84 LEU A C 1
ATOM 568 O O . LEU A 1 84 ? 7.531 -8.944 -13.846 1.00 87.38 84 LEU A O 1
ATOM 572 N N . GLY A 1 85 ? 5.293 -9.152 -13.906 1.00 86.62 85 GLY A N 1
ATOM 573 C CA . GLY A 1 85 ? 5.233 -9.806 -15.215 1.00 86.62 85 GLY A CA 1
ATOM 574 C C . GLY A 1 85 ? 5.682 -8.901 -16.367 1.00 86.62 85 GLY A C 1
ATOM 575 O O . GLY A 1 85 ? 6.291 -9.384 -17.319 1.00 86.62 85 GLY A O 1
ATOM 576 N N . GLU A 1 86 ? 5.435 -7.595 -16.253 1.00 85.19 86 GLU A N 1
ATOM 577 C CA . GLU A 1 86 ? 5.892 -6.570 -17.201 1.00 85.19 86 GLU A CA 1
ATOM 578 C C . GLU A 1 86 ? 7.319 -6.064 -16.921 1.00 85.19 86 GLU A C 1
ATOM 580 O O . GLU A 1 86 ? 7.831 -5.217 -17.650 1.00 85.19 86 GLU A O 1
ATOM 585 N N . GLY A 1 87 ? 7.977 -6.575 -15.876 1.00 81.75 87 GLY A N 1
ATOM 586 C CA . GLY A 1 87 ? 9.325 -6.165 -15.484 1.00 81.75 87 GLY A CA 1
ATOM 587 C C . GLY A 1 87 ? 9.401 -4.831 -14.735 1.00 81.75 87 GLY A C 1
ATOM 588 O O . GLY A 1 87 ? 10.502 -4.353 -14.500 1.00 81.75 87 GLY A O 1
ATOM 589 N N . ARG A 1 88 ? 8.269 -4.248 -14.324 1.00 81.12 88 ARG A N 1
ATOM 590 C CA . ARG A 1 88 ? 8.142 -2.975 -13.590 1.00 81.12 88 ARG A CA 1
ATOM 591 C C . ARG A 1 88 ? 8.240 -3.187 -12.078 1.00 81.12 88 ARG A C 1
ATOM 593 O O . ARG A 1 88 ? 7.273 -3.023 -11.335 1.00 81.12 88 ARG A O 1
ATOM 600 N N . GLY A 1 89 ? 9.401 -3.638 -11.617 1.00 76.94 89 GLY A N 1
ATOM 601 C CA . GLY A 1 89 ? 9.613 -4.050 -10.233 1.00 76.94 89 GLY A CA 1
ATOM 602 C C . GLY A 1 89 ? 9.941 -2.897 -9.285 1.00 76.94 89 GLY A C 1
ATOM 603 O O . GLY A 1 89 ? 9.259 -2.695 -8.283 1.00 76.94 89 GLY A O 1
ATOM 604 N N . LEU A 1 90 ? 11.021 -2.175 -9.574 1.00 72.94 90 LEU A N 1
ATOM 605 C CA . LEU A 1 90 ? 11.714 -1.303 -8.622 1.00 72.94 90 LEU A CA 1
ATOM 606 C C . LEU A 1 90 ? 11.441 0.192 -8.832 1.00 72.94 90 LEU A C 1
ATOM 608 O O . LEU A 1 90 ? 11.975 1.004 -8.078 1.00 72.94 90 LEU A O 1
ATOM 612 N N . GLY A 1 91 ? 10.717 0.571 -9.886 1.00 67.44 91 GLY A N 1
ATOM 613 C CA . GLY A 1 91 ? 10.560 1.957 -10.342 1.00 67.44 91 GLY A CA 1
ATOM 614 C C . GLY A 1 91 ? 11.800 2.543 -11.017 1.00 67.44 91 GLY A C 1
ATOM 615 O O . GLY A 1 91 ? 11.710 3.566 -11.692 1.00 67.44 91 GLY A O 1
ATOM 616 N N . LEU A 1 92 ? 12.952 1.869 -10.920 1.00 65.69 92 LEU A N 1
ATOM 617 C CA . LEU A 1 92 ? 14.163 2.224 -11.660 1.00 65.69 92 LEU A CA 1
ATOM 618 C C . LEU A 1 92 ? 14.019 1.958 -13.156 1.00 65.69 92 LEU A C 1
ATOM 620 O O . LEU A 1 92 ? 14.844 2.437 -13.922 1.00 65.69 92 LEU A O 1
ATOM 624 N N . GLU A 1 93 ? 13.002 1.221 -13.596 1.00 64.31 93 GLU A N 1
ATOM 625 C CA . GLU A 1 93 ? 12.776 0.950 -15.012 1.00 64.31 93 GLU A CA 1
ATOM 626 C C . GLU A 1 93 ? 12.459 2.235 -15.768 1.00 64.31 93 GLU A C 1
ATOM 628 O O . GLU A 1 93 ? 12.974 2.421 -16.856 1.00 64.31 93 GLU A O 1
ATOM 633 N N . GLY A 1 94 ? 11.730 3.183 -15.168 1.00 56.06 94 GLY A N 1
ATOM 634 C CA . GLY A 1 94 ? 11.517 4.501 -15.775 1.00 56.06 94 GLY A CA 1
ATOM 635 C C . GLY A 1 94 ? 12.806 5.329 -15.881 1.00 56.06 94 GLY A C 1
ATOM 636 O O . GLY A 1 94 ? 12.957 6.132 -16.805 1.00 56.06 94 GLY A O 1
ATOM 637 N N . LEU A 1 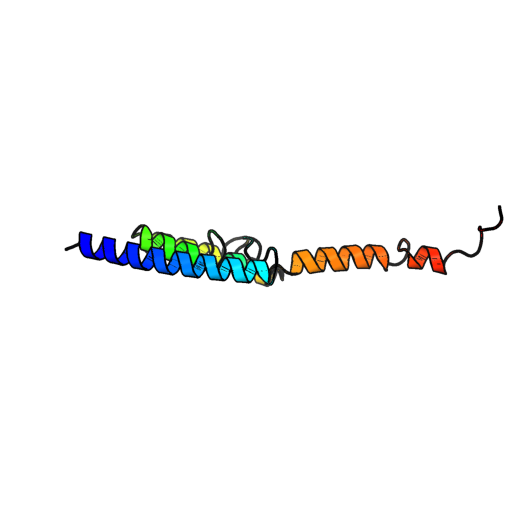95 ? 13.759 5.117 -14.966 1.00 58.62 95 LEU A N 1
ATOM 638 C CA . LEU A 1 95 ? 15.090 5.725 -15.018 1.00 58.62 95 LEU A CA 1
ATOM 639 C C . LEU A 1 95 ? 15.986 5.018 -16.043 1.00 58.62 95 LEU A C 1
ATOM 641 O O . LEU A 1 95 ? 16.673 5.688 -16.805 1.00 58.62 95 LEU A O 1
ATOM 645 N N . VAL A 1 96 ? 15.974 3.686 -16.088 1.00 60.56 96 VAL A N 1
ATOM 646 C CA . VAL A 1 96 ? 16.756 2.865 -17.019 1.00 60.56 96 VAL A CA 1
ATOM 647 C C . VAL A 1 96 ? 16.224 3.003 -18.445 1.00 60.56 96 VAL A C 1
ATOM 649 O O . VAL A 1 96 ? 17.038 3.191 -19.337 1.00 60.56 96 VAL A O 1
ATOM 652 N N . ASP A 1 97 ? 14.912 3.027 -18.676 1.00 60.38 97 ASP A N 1
ATOM 653 C CA . ASP A 1 97 ? 14.302 3.298 -19.987 1.00 60.38 97 ASP A CA 1
ATOM 654 C C . ASP A 1 97 ? 14.630 4.709 -20.470 1.00 60.38 97 ASP A C 1
ATOM 656 O O . ASP A 1 97 ? 14.950 4.898 -21.641 1.00 60.38 97 ASP A O 1
ATOM 660 N N . ASN A 1 98 ? 14.624 5.712 -19.585 1.00 56.00 98 ASN A N 1
ATOM 661 C CA . ASN A 1 98 ? 15.052 7.056 -19.970 1.00 56.00 98 ASN A CA 1
ATOM 662 C C . ASN A 1 98 ? 16.558 7.117 -20.234 1.00 56.00 98 ASN A C 1
ATOM 664 O O . ASN A 1 98 ? 16.976 7.677 -21.241 1.00 56.00 98 ASN A O 1
ATOM 668 N N . VAL A 1 99 ? 17.399 6.551 -19.369 1.00 59.00 99 VAL A N 1
ATOM 669 C CA . VAL A 1 99 ? 18.861 6.626 -19.516 1.00 59.00 99 VAL A CA 1
ATOM 670 C C . VAL A 1 99 ? 19.342 5.786 -20.698 1.00 59.00 99 VAL A C 1
ATOM 672 O O . VAL A 1 99 ? 20.135 6.281 -21.494 1.00 59.00 99 VAL A O 1
ATOM 675 N N . LEU A 1 100 ? 18.846 4.558 -20.861 1.00 55.28 100 LEU A N 1
ATOM 676 C CA . LEU A 1 100 ? 19.158 3.699 -22.003 1.00 55.28 100 LEU A CA 1
ATOM 677 C C . LEU A 1 100 ? 18.460 4.167 -23.273 1.00 55.28 100 LEU A C 1
ATOM 679 O O . LEU A 1 100 ? 19.095 4.123 -24.309 1.00 55.28 100 LEU A O 1
ATOM 683 N N . GLY A 1 101 ? 17.230 4.678 -23.228 1.00 57.19 101 GLY A N 1
ATOM 684 C CA . GLY A 1 101 ? 16.580 5.264 -24.405 1.00 57.19 101 GLY A CA 1
ATOM 685 C C . GLY A 1 101 ? 17.301 6.521 -24.901 1.00 57.19 101 GLY A C 1
ATOM 686 O O . GLY A 1 101 ? 17.482 6.710 -26.103 1.00 57.19 101 GLY A O 1
ATOM 687 N N . THR A 1 102 ? 17.805 7.353 -23.984 1.00 53.31 102 THR A N 1
ATOM 688 C CA . THR A 1 102 ? 18.623 8.527 -24.338 1.00 53.31 102 THR A CA 1
ATOM 689 C C . THR A 1 102 ? 20.028 8.120 -24.794 1.00 53.31 102 THR A C 1
ATOM 691 O O . THR A 1 102 ? 20.576 8.731 -25.709 1.00 53.31 102 THR A O 1
ATOM 694 N N . ALA A 1 103 ? 20.620 7.079 -24.199 1.00 50.03 103 ALA A N 1
ATOM 695 C CA . ALA A 1 103 ? 21.926 6.557 -24.603 1.00 50.03 103 ALA A CA 1
ATOM 696 C C . ALA A 1 103 ? 21.871 5.771 -25.923 1.00 50.03 103 ALA A C 1
ATOM 698 O O . ALA A 1 103 ? 22.795 5.896 -26.716 1.00 50.03 103 ALA A O 1
ATOM 699 N N . ASP A 1 104 ? 20.801 5.030 -26.204 1.00 51.97 104 ASP A N 1
ATOM 700 C CA . ASP A 1 104 ? 20.539 4.362 -27.485 1.00 51.97 104 ASP A CA 1
ATOM 701 C C . ASP A 1 104 ? 20.257 5.399 -28.580 1.00 51.97 104 ASP A C 1
ATOM 703 O O . ASP A 1 104 ? 20.775 5.294 -29.682 1.00 51.97 104 ASP A O 1
ATOM 707 N N . GLY A 1 105 ? 19.589 6.513 -28.262 1.00 53.25 105 GLY A N 1
ATOM 708 C CA . GLY A 1 105 ? 19.519 7.667 -29.168 1.00 53.25 105 GLY A CA 1
ATOM 709 C C . GLY A 1 105 ? 20.876 8.349 -29.427 1.00 53.25 105 GLY A C 1
ATOM 710 O O . GLY A 1 105 ? 21.076 8.954 -30.481 1.00 53.25 105 GLY A O 1
ATOM 711 N N . LEU A 1 106 ? 21.828 8.253 -28.491 1.00 53.53 106 LEU A N 1
ATOM 712 C CA . LEU A 1 106 ? 23.163 8.860 -28.595 1.00 53.53 106 LEU A CA 1
ATOM 713 C C . LEU A 1 106 ? 24.213 7.923 -29.231 1.00 53.53 106 LEU A C 1
ATOM 715 O O . LEU A 1 106 ? 25.160 8.410 -29.858 1.00 53.53 106 LEU A O 1
ATOM 719 N N . LEU A 1 107 ? 24.048 6.605 -29.075 1.00 52.91 107 LEU A N 1
ATOM 720 C CA . LEU A 1 107 ? 24.980 5.539 -29.480 1.00 52.91 107 LEU A CA 1
ATOM 721 C C . LEU A 1 107 ? 24.439 4.644 -30.611 1.00 52.91 107 LEU A C 1
ATOM 723 O O . LEU A 1 107 ? 25.219 3.916 -31.225 1.00 52.91 107 LEU A O 1
ATOM 727 N N . GLY A 1 108 ? 23.136 4.694 -30.885 1.00 48.03 108 GLY A N 1
ATOM 728 C CA . GLY A 1 108 ? 22.442 3.900 -31.890 1.00 48.03 108 GLY A CA 1
ATOM 729 C C . GLY A 1 108 ? 22.808 4.308 -33.313 1.00 48.03 108 GLY A C 1
ATOM 730 O O . GLY A 1 108 ? 22.913 5.490 -33.666 1.00 48.03 108 GLY A O 1
ATOM 731 N N . THR A 1 109 ? 23.046 3.283 -34.124 1.00 54.88 109 THR A N 1
ATOM 732 C CA . THR A 1 109 ? 23.429 3.354 -35.533 1.00 54.88 109 THR A CA 1
ATOM 733 C C . THR A 1 109 ? 22.431 4.176 -36.350 1.00 54.88 109 THR A C 1
ATOM 735 O O . THR A 1 109 ? 21.224 4.002 -36.221 1.00 54.88 109 THR A O 1
ATOM 738 N N . ASP A 1 110 ? 22.986 5.048 -37.197 1.00 51.53 110 ASP A N 1
ATOM 739 C CA . ASP A 1 110 ? 22.350 5.912 -38.209 1.00 51.53 110 ASP A CA 1
ATOM 740 C C . ASP A 1 110 ? 21.886 7.321 -37.784 1.00 51.53 110 ASP A C 1
ATOM 742 O O . ASP A 1 110 ? 21.444 8.092 -38.636 1.00 51.53 110 ASP A O 1
ATOM 746 N N . GLY A 1 111 ? 22.083 7.737 -36.525 1.00 52.69 111 GLY A N 1
ATOM 747 C CA . GLY A 1 111 ? 21.776 9.124 -36.117 1.00 52.69 111 GLY A CA 1
ATOM 748 C C . GLY A 1 111 ? 22.448 9.662 -34.847 1.00 52.69 111 GLY A C 1
ATOM 749 O O . GLY A 1 111 ? 22.357 10.861 -34.585 1.00 52.69 111 GLY A O 1
ATOM 750 N N . GLY A 1 112 ? 23.133 8.819 -34.067 1.00 49.59 112 GLY A N 1
ATOM 751 C CA . GLY A 1 112 ? 23.821 9.235 -32.841 1.00 49.59 112 GLY A CA 1
ATOM 752 C C . GLY A 1 112 ? 25.080 10.085 -33.076 1.00 49.59 112 GLY A C 1
ATOM 753 O O . GLY A 1 112 ? 25.687 10.066 -34.151 1.00 49.59 112 GLY A O 1
ATOM 754 N N . LEU A 1 113 ? 25.527 10.799 -32.033 1.00 51.50 113 LEU A N 1
ATOM 755 C CA . LEU A 1 113 ? 26.687 11.712 -32.039 1.00 51.50 113 LEU A CA 1
ATOM 756 C C . LEU A 1 113 ? 27.986 11.047 -32.550 1.00 51.50 113 LEU A C 1
ATOM 758 O O . LEU A 1 113 ? 28.839 11.719 -33.128 1.00 51.50 113 LEU A O 1
ATOM 762 N N . LEU A 1 114 ? 28.122 9.725 -32.396 1.00 49.06 114 LEU A N 1
ATOM 763 C CA . LEU A 1 114 ? 29.256 8.946 -32.912 1.00 49.06 114 LEU A CA 1
ATOM 764 C C . LEU A 1 114 ? 29.075 8.469 -34.364 1.00 49.06 114 LEU A C 1
ATOM 766 O O . LEU A 1 114 ? 30.070 8.305 -35.067 1.00 49.06 114 LEU A O 1
ATOM 770 N N . GLY A 1 115 ? 27.835 8.304 -34.836 1.00 48.81 115 GLY A N 1
ATOM 771 C CA . GLY A 1 115 ? 27.536 8.020 -36.244 1.00 48.81 115 GLY A CA 1
ATOM 772 C C . GLY A 1 115 ? 27.854 9.216 -37.146 1.00 48.81 115 GLY A C 1
ATOM 773 O O . GLY A 1 115 ? 28.411 9.045 -38.227 1.00 48.81 115 GLY A O 1
ATOM 774 N N . GLY A 1 116 ? 27.607 10.438 -36.657 1.00 49.69 116 GLY A N 1
ATOM 775 C CA . GLY A 1 116 ? 27.990 11.677 -37.346 1.00 49.69 116 GLY A CA 1
ATOM 776 C C . GLY A 1 116 ? 29.492 11.995 -37.297 1.00 49.69 116 GLY A C 1
ATOM 777 O O . GLY A 1 116 ? 30.028 12.549 -38.251 1.00 49.69 116 GLY A O 1
ATOM 778 N N . VAL A 1 117 ? 30.190 11.623 -36.216 1.00 50.94 117 VAL A N 1
ATOM 779 C CA . VAL A 1 117 ? 31.637 11.881 -36.049 1.00 50.94 117 VAL A CA 1
ATOM 780 C C . VAL A 1 117 ? 32.519 10.878 -36.801 1.00 50.94 117 VAL A C 1
ATOM 782 O O . VAL A 1 117 ? 33.614 11.241 -37.222 1.00 50.94 117 VAL A O 1
ATOM 785 N N . LEU A 1 118 ? 32.064 9.636 -36.998 1.00 51.09 118 LEU A N 1
ATOM 786 C CA . LEU A 1 118 ? 32.850 8.589 -37.669 1.00 51.09 118 LEU A CA 1
ATOM 787 C C . LEU A 1 118 ? 32.395 8.294 -39.109 1.00 51.09 118 LEU A C 1
ATOM 789 O O . LEU A 1 118 ? 33.144 7.661 -39.848 1.00 51.09 118 LEU A O 1
ATOM 793 N N . GLY A 1 119 ? 31.204 8.748 -39.520 1.00 47.56 119 GLY A N 1
ATOM 794 C CA . GLY A 1 119 ? 30.654 8.540 -40.869 1.00 47.56 119 GLY A CA 1
ATOM 795 C C . GLY A 1 119 ? 30.894 9.682 -41.867 1.00 47.56 119 GLY A C 1
ATOM 796 O O . GLY A 1 119 ? 30.484 9.582 -43.020 1.00 47.56 119 GLY A O 1
ATOM 797 N N . GLY A 1 120 ? 31.533 10.775 -41.447 1.00 43.56 120 GLY A N 1
ATOM 798 C CA . GLY A 1 120 ? 31.729 11.973 -42.264 1.00 43.56 120 GLY A CA 1
ATOM 799 C C . GLY A 1 120 ? 33.054 12.001 -43.024 1.00 43.56 120 GLY A C 1
ATOM 800 O O . GLY A 1 120 ? 33.924 12.814 -42.709 1.00 43.56 120 GLY A O 1
ATOM 801 N N . GLU A 1 121 ? 33.205 11.181 -44.064 1.00 51.72 121 GLU A N 1
ATOM 802 C CA . GLU A 1 121 ? 34.083 11.562 -45.175 1.00 51.72 121 GLU A CA 1
ATOM 803 C C . GLU A 1 121 ? 33.442 12.747 -45.917 1.00 51.72 121 GLU A C 1
ATOM 805 O O . GLU A 1 121 ? 32.549 12.580 -46.744 1.00 51.72 121 GLU A O 1
ATOM 810 N N . GLY A 1 122 ? 33.916 13.960 -45.623 1.00 51.94 122 GLY A N 1
ATOM 811 C CA . GLY A 1 122 ? 33.720 15.135 -46.473 1.00 51.94 122 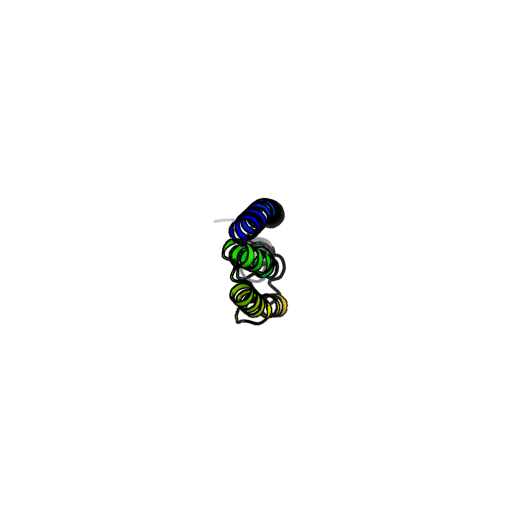GLY A CA 1
ATOM 812 C C . GLY A 1 122 ? 32.857 16.242 -45.871 1.00 51.94 122 GLY A C 1
ATOM 813 O O . GLY A 1 122 ? 31.648 16.105 -45.734 1.00 51.94 122 GLY A O 1
ATOM 814 N N . GLY A 1 123 ? 33.484 17.396 -45.616 1.00 47.94 123 GLY A N 1
ATOM 815 C CA . GLY A 1 123 ? 32.754 18.662 -45.502 1.00 47.94 123 GLY A CA 1
ATOM 816 C C . GLY A 1 123 ? 33.144 19.589 -44.354 1.00 47.94 123 GLY A C 1
ATOM 817 O O . GLY A 1 123 ? 32.261 20.154 -43.726 1.00 47.94 123 GLY A O 1
ATOM 818 N N . LEU A 1 124 ? 34.438 19.78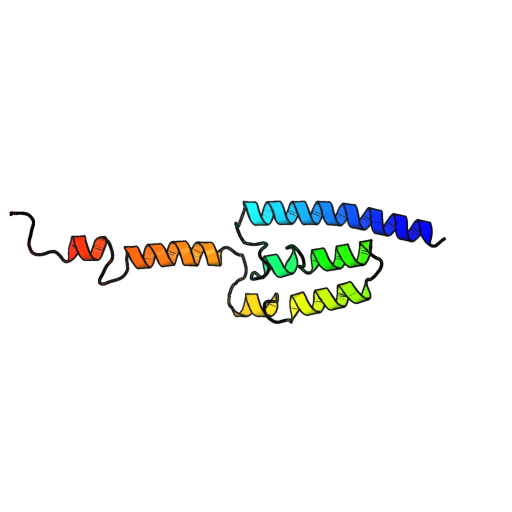5 -44.083 1.00 51.06 124 LEU A N 1
ATOM 819 C CA . LEU A 1 124 ? 34.925 20.889 -43.237 1.00 51.06 124 LEU A CA 1
ATOM 820 C C . LEU A 1 124 ? 36.083 21.637 -43.917 1.00 51.06 124 LEU A C 1
ATOM 822 O O . LEU A 1 124 ? 37.121 21.885 -43.318 1.00 51.06 124 LEU A O 1
ATOM 826 N N . LEU A 1 125 ? 35.886 21.975 -45.195 1.00 48.94 125 LEU A N 1
ATOM 827 C CA . LEU A 1 125 ? 36.567 23.060 -45.909 1.00 48.94 125 LEU A CA 1
ATOM 828 C C . LEU A 1 125 ? 35.583 23.630 -46.942 1.00 48.94 125 LEU A C 1
ATOM 830 O O . LEU A 1 125 ? 35.499 23.145 -48.070 1.00 48.94 125 LEU A O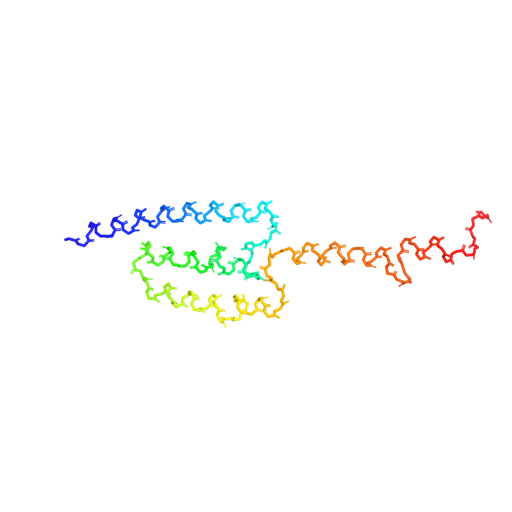 1
ATOM 834 N N . GLY A 1 126 ? 34.820 24.630 -46.510 1.00 37.31 126 GLY A N 1
ATOM 835 C CA . GLY A 1 126 ? 33.924 25.458 -47.312 1.00 37.31 126 GLY A CA 1
ATOM 836 C C . GLY A 1 126 ? 33.587 26.711 -46.531 1.00 37.31 126 GLY A C 1
ATOM 837 O O . GLY A 1 126 ? 32.896 26.554 -45.503 1.00 37.31 126 GLY A O 1
#

Sequence (126 aa):
MLGGLTGLLGGVGSILRGANDAVNGVAEALSPGSTDGHTAIGNLIGGKGLTDDLITGLESGDLTGAVRDVYDDIVGPGSLIHNLGEGRGLGLEGLVDNVLGTADGLLGTDGGLLGGVLGGEGGLLG

Radius of gyration: 23.28 Å; chains: 1; bounding box: 53×35×73 Å